Protein AF-A0A3B1DQ60-F1 (afdb_monomer_lite)

Sequence (118 aa):
DHGASLARNEGDQKRKERLSTNDKNRQIPYFASKASSAIYGDIHDSKPLGTHDVFWQFAAFVPDAAETWLAQLKQVERSTIQAILDEVPNKRMSKIAKEFTLQLLLENQQRLLHKEQE

Structure (mmCIF, N/CA/C/O backbone):
data_AF-A0A3B1DQ60-F1
#
_entry.id   AF-A0A3B1DQ60-F1
#
loop_
_atom_site.group_PDB
_atom_site.id
_atom_site.type_symbol
_atom_site.label_atom_id
_atom_site.label_alt_id
_atom_site.label_comp_id
_atom_site.label_asym_id
_atom_site.label_entity_id
_atom_site.label_seq_id
_atom_site.pdbx_PDB_ins_code
_atom_site.Cartn_x
_atom_site.Cartn_y
_atom_site.Cartn_z
_atom_site.occupancy
_atom_site.B_iso_or_equiv
_atom_site.auth_seq_id
_atom_site.auth_comp_id
_atom_site.auth_asym_id
_atom_site.auth_atom_id
_atom_site.pdbx_PDB_model_num
ATOM 1 N N . ASP A 1 1 ? 7.308 -13.015 5.637 1.00 58.72 1 ASP A N 1
ATOM 2 C CA . ASP A 1 1 ? 7.867 -11.984 6.528 1.00 58.72 1 ASP A CA 1
ATOM 3 C C . ASP A 1 1 ? 7.319 -10.615 6.111 1.00 58.72 1 ASP A C 1
ATOM 5 O O . ASP A 1 1 ? 7.891 -9.959 5.255 1.00 58.72 1 ASP A O 1
ATOM 9 N N . HIS A 1 2 ? 6.133 -10.242 6.614 1.00 79.44 2 HIS A N 1
ATOM 10 C CA . HIS A 1 2 ? 5.409 -9.017 6.206 1.00 79.44 2 HIS A CA 1
ATOM 11 C C . HIS A 1 2 ? 4.805 -8.264 7.404 1.00 79.44 2 HIS A C 1
ATOM 13 O O . HIS A 1 2 ? 3.915 -7.429 7.259 1.00 79.44 2 HIS A O 1
ATOM 19 N N . GLY A 1 3 ? 5.285 -8.548 8.621 1.00 79.25 3 GLY A N 1
ATOM 20 C CA . GLY A 1 3 ? 4.733 -7.987 9.861 1.00 79.25 3 GLY A CA 1
ATOM 21 C C . GLY A 1 3 ? 4.948 -6.477 10.024 1.00 79.25 3 GLY A C 1
ATOM 22 O O . GLY A 1 3 ? 4.446 -5.892 10.979 1.00 79.25 3 GLY A O 1
ATOM 23 N N . ALA A 1 4 ? 5.711 -5.840 9.131 1.00 84.38 4 ALA A N 1
A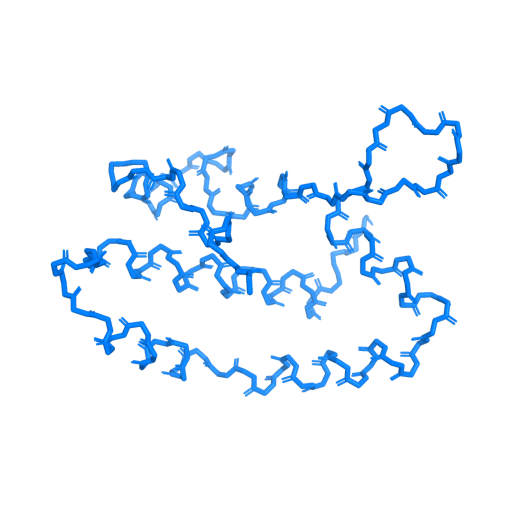TOM 24 C CA . ALA A 1 4 ? 5.899 -4.390 9.073 1.00 84.38 4 ALA A CA 1
ATOM 25 C C . ALA A 1 4 ? 5.010 -3.688 8.025 1.00 84.38 4 ALA A C 1
ATOM 27 O O . ALA A 1 4 ? 5.010 -2.460 7.959 1.00 84.38 4 ALA A O 1
ATOM 28 N N . SER A 1 5 ? 4.241 -4.439 7.232 1.00 88.88 5 SER A N 1
ATOM 29 C CA . SER A 1 5 ? 3.365 -3.912 6.181 1.00 88.88 5 SER A CA 1
ATOM 30 C C . SER A 1 5 ? 2.022 -3.401 6.733 1.00 88.88 5 SER A C 1
ATOM 32 O O . SER A 1 5 ? 1.772 -3.415 7.941 1.00 88.88 5 SER A O 1
ATOM 34 N N . LEU A 1 6 ? 1.146 -2.929 5.834 1.00 92.62 6 LEU A N 1
ATOM 35 C CA . LEU A 1 6 ? -0.259 -2.581 6.117 1.00 92.62 6 LEU A CA 1
ATOM 36 C C . LEU A 1 6 ? -0.451 -1.531 7.226 1.00 92.62 6 LEU A C 1
ATOM 38 O O . LEU A 1 6 ? -1.438 -1.561 7.960 1.00 92.62 6 LEU A O 1
ATOM 42 N N . ALA A 1 7 ? 0.496 -0.595 7.346 1.00 92.44 7 ALA A N 1
ATOM 43 C CA . ALA A 1 7 ? 0.471 0.474 8.343 1.00 92.44 7 ALA A CA 1
ATOM 44 C C . ALA A 1 7 ? 0.295 -0.045 9.786 1.00 92.44 7 ALA A C 1
ATOM 46 O O . ALA A 1 7 ? -0.520 0.477 10.551 1.00 92.44 7 ALA A O 1
ATOM 47 N N . ARG A 1 8 ? 1.072 -1.069 10.175 1.00 90.81 8 ARG A N 1
ATOM 48 C CA . ARG A 1 8 ? 0.988 -1.706 11.506 1.00 90.81 8 ARG A CA 1
ATOM 49 C C . ARG A 1 8 ? 1.024 -0.741 12.700 1.00 90.81 8 ARG A C 1
ATOM 51 O O . ARG A 1 8 ? 0.436 -1.036 13.733 1.00 90.81 8 ARG A O 1
ATOM 58 N N . ASN A 1 9 ? 1.693 0.403 12.550 1.00 92.69 9 ASN A N 1
ATOM 59 C CA . ASN A 1 9 ? 1.874 1.399 13.607 1.00 92.69 9 ASN A CA 1
ATOM 60 C C . ASN A 1 9 ? 0.750 2.452 13.649 1.00 92.69 9 ASN A C 1
ATOM 62 O O . ASN A 1 9 ? 0.744 3.294 14.547 1.00 92.69 9 ASN A O 1
ATOM 66 N N . GLU A 1 10 ? -0.174 2.455 12.683 1.00 95.44 10 GLU A N 1
ATOM 67 C CA . GLU A 1 10 ? -1.287 3.404 12.684 1.00 95.44 10 GLU A CA 1
ATOM 68 C C . GLU A 1 10 ? -2.394 2.932 13.627 1.00 95.44 10 GLU A C 1
ATOM 70 O O . GLU A 1 10 ? -2.922 1.833 13.492 1.00 95.44 10 GLU A O 1
ATOM 75 N N . GLY A 1 11 ? -2.749 3.765 14.606 1.00 96.50 11 GLY A N 1
ATOM 76 C CA . GLY A 1 11 ? -3.842 3.481 15.536 1.00 96.50 11 GLY A CA 1
ATOM 77 C C . GLY A 1 11 ? -5.211 3.799 14.934 1.00 96.50 11 GLY A C 1
ATOM 78 O O . GLY A 1 11 ? -5.328 4.636 14.040 1.00 96.50 11 GLY A O 1
ATOM 79 N N . ASP A 1 12 ? -6.269 3.195 15.474 1.00 97.62 12 ASP A N 1
ATOM 80 C CA . ASP A 1 12 ? -7.641 3.333 14.960 1.00 97.62 12 ASP A CA 1
ATOM 81 C C . ASP A 1 12 ? -8.138 4.779 14.881 1.00 97.62 12 ASP A C 1
ATOM 83 O O . ASP A 1 12 ? -8.812 5.143 13.919 1.00 97.62 12 ASP A O 1
ATOM 87 N N . GLN A 1 13 ? -7.749 5.631 15.833 1.00 97.75 13 GLN A N 1
ATOM 88 C CA . GLN A 1 13 ? -8.090 7.054 15.793 1.00 97.75 13 GLN A CA 1
ATOM 89 C C . GLN A 1 13 ? -7.488 7.750 14.565 1.00 97.75 13 GLN A C 1
ATOM 91 O O . GLN A 1 13 ? -8.180 8.502 13.882 1.00 97.75 13 GLN A O 1
ATOM 96 N N . LYS A 1 14 ? -6.215 7.470 14.257 1.00 97.69 14 LYS A N 1
ATOM 97 C CA . LYS A 1 14 ? -5.550 8.015 13.068 1.00 97.69 14 LYS A CA 1
ATOM 98 C C . LYS A 1 14 ? -6.156 7.423 11.804 1.00 97.69 14 LYS A C 1
ATOM 100 O O . LYS A 1 14 ? -6.481 8.175 10.900 1.00 97.69 14 LYS A O 1
ATOM 105 N N . ARG A 1 15 ? -6.391 6.108 11.754 1.00 98.12 15 ARG A N 1
ATOM 106 C CA . ARG A 1 15 ? -7.062 5.455 10.616 1.00 98.12 15 ARG A CA 1
ATOM 107 C C . ARG A 1 15 ? -8.408 6.105 10.295 1.00 98.12 15 ARG A C 1
ATOM 109 O O . ARG A 1 15 ? -8.642 6.464 9.146 1.00 98.12 15 ARG A O 1
ATOM 116 N N . LYS A 1 16 ? -9.250 6.313 11.314 1.00 98.12 16 LYS A N 1
ATOM 117 C CA . LYS A 1 16 ? -10.545 6.994 11.179 1.00 98.12 16 LYS A CA 1
ATOM 118 C C . LYS A 1 16 ? -10.384 8.399 10.616 1.00 98.12 16 LYS A C 1
ATOM 120 O O . LYS A 1 16 ? -11.074 8.766 9.676 1.00 98.12 16 LYS A O 1
ATOM 125 N N . GLU A 1 17 ? -9.453 9.163 11.171 1.00 97.81 17 GLU A N 1
ATOM 126 C CA . GLU A 1 17 ? -9.168 10.516 10.711 1.00 97.81 17 GLU A CA 1
ATOM 127 C C . GLU A 1 17 ? -8.714 10.539 9.243 1.00 97.81 17 GLU A C 1
ATOM 129 O O . GLU A 1 17 ? -9.250 11.318 8.463 1.00 97.81 17 GLU A O 1
ATOM 134 N N . ARG A 1 18 ? -7.800 9.649 8.832 1.00 97.50 18 ARG A N 1
ATOM 135 C CA . ARG A 1 18 ? -7.340 9.555 7.435 1.00 97.50 18 ARG A CA 1
ATOM 136 C C . ARG A 1 18 ? -8.463 9.202 6.458 1.00 97.50 18 ARG A C 1
ATOM 138 O O . ARG A 1 18 ? -8.418 9.650 5.317 1.00 97.50 18 ARG A O 1
ATOM 145 N N . LEU A 1 19 ? -9.436 8.403 6.900 1.00 97.44 19 LEU A N 1
ATOM 146 C CA . LEU A 1 19 ? -10.607 8.012 6.109 1.00 97.44 19 LEU A CA 1
ATOM 147 C C . LEU A 1 19 ? -11.626 9.147 5.950 1.00 97.44 19 LEU A C 1
ATOM 149 O O . LEU A 1 19 ? -12.313 9.194 4.936 1.00 97.44 19 LEU A O 1
ATOM 153 N N . SER A 1 20 ? -11.745 10.044 6.934 1.00 96.94 20 SER A N 1
ATOM 154 C CA . SER A 1 20 ? -12.812 11.057 6.966 1.00 96.94 20 SER A CA 1
ATOM 155 C C . SER A 1 20 ? -12.342 12.503 6.788 1.00 96.94 20 SER A C 1
ATOM 157 O O . SER A 1 20 ? -13.170 13.408 6.744 1.00 96.94 20 SER A O 1
ATOM 159 N N . THR A 1 21 ? -11.035 12.760 6.786 1.00 96.56 21 THR A N 1
ATOM 160 C CA . THR A 1 21 ? -10.485 14.119 6.710 1.00 96.56 21 THR A CA 1
ATOM 161 C C . THR A 1 21 ? -10.608 14.721 5.309 1.00 96.56 21 THR A C 1
ATOM 163 O O . THR A 1 21 ? -10.443 14.033 4.303 1.00 96.56 21 THR A O 1
ATOM 166 N N . ASN A 1 22 ? -10.819 16.038 5.250 1.00 96.00 22 ASN A N 1
ATOM 167 C CA . ASN A 1 22 ? -10.741 16.829 4.017 1.00 96.00 22 ASN A CA 1
ATOM 168 C C . ASN A 1 22 ? -9.322 17.366 3.747 1.00 96.00 22 ASN A C 1
ATOM 170 O O . ASN A 1 22 ? -9.060 17.913 2.678 1.00 96.00 22 ASN A O 1
ATOM 174 N N . ASP A 1 23 ? -8.401 17.231 4.708 1.00 96.62 23 ASP A N 1
ATOM 175 C CA . ASP A 1 23 ? -7.002 17.620 4.531 1.00 96.62 23 ASP A CA 1
ATOM 176 C C . ASP A 1 23 ? -6.263 16.574 3.688 1.00 96.62 23 ASP A C 1
ATOM 178 O O . ASP A 1 23 ? -5.939 15.482 4.168 1.00 96.62 23 ASP A O 1
ATOM 182 N N . LYS A 1 24 ? -5.956 16.934 2.438 1.00 95.00 24 LYS A N 1
ATOM 183 C CA . LYS A 1 24 ? -5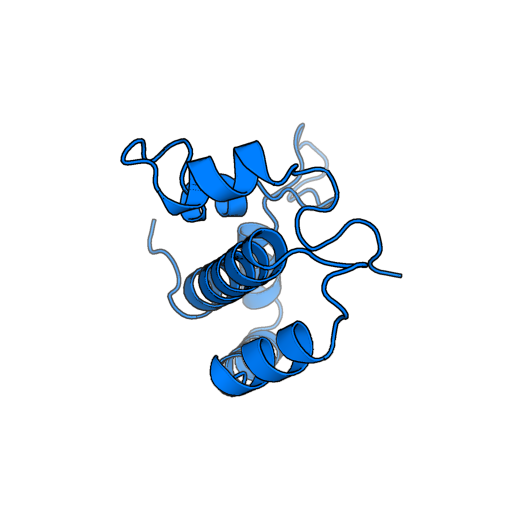.251 16.082 1.468 1.00 95.00 24 LYS A CA 1
ATOM 184 C C . LYS A 1 24 ? -3.933 15.521 2.010 1.00 95.00 24 LYS A C 1
ATOM 186 O O . LYS A 1 24 ? -3.625 14.361 1.757 1.00 95.00 24 LYS A O 1
ATOM 191 N N . ASN A 1 25 ? -3.205 16.277 2.837 1.00 96.12 25 ASN A N 1
ATOM 192 C CA . ASN A 1 25 ? -1.928 15.850 3.429 1.00 96.12 25 ASN A CA 1
ATOM 193 C C . ASN A 1 25 ? -2.100 14.862 4.596 1.00 96.12 25 ASN A C 1
ATOM 195 O O . ASN A 1 25 ? -1.134 14.430 5.237 1.00 96.12 25 ASN A O 1
ATOM 199 N N . ARG A 1 26 ? -3.340 14.503 4.921 1.00 95.19 26 ARG A N 1
ATOM 200 C CA . ARG A 1 26 ? -3.664 13.520 5.957 1.00 95.19 26 ARG A CA 1
ATOM 201 C C . ARG A 1 26 ? -4.460 12.342 5.406 1.00 95.19 26 ARG A C 1
ATOM 203 O O . ARG A 1 26 ? -4.522 11.319 6.084 1.00 95.19 26 ARG A O 1
ATOM 210 N N . GLN A 1 27 ? -4.970 12.436 4.181 1.00 97.31 27 GLN A N 1
ATOM 211 C CA . GLN A 1 27 ? -5.678 11.354 3.502 1.00 97.31 27 GLN A CA 1
ATOM 212 C C . GLN A 1 27 ? -4.757 10.180 3.132 1.00 97.31 27 GLN A C 1
ATOM 214 O O . GLN A 1 27 ? -3.525 10.266 3.170 1.00 97.31 27 GLN A O 1
ATOM 219 N N . ILE A 1 28 ? -5.384 9.057 2.781 1.00 97.38 28 ILE A N 1
ATOM 220 C CA . ILE A 1 28 ? -4.711 7.806 2.414 1.00 97.38 28 ILE A CA 1
ATOM 221 C C . ILE A 1 28 ? -3.756 7.958 1.214 1.00 97.38 28 ILE A C 1
ATOM 223 O O . ILE A 1 28 ? -2.637 7.465 1.353 1.00 97.38 28 ILE A O 1
ATOM 227 N N . PRO A 1 29 ? -4.088 8.672 0.115 1.00 96.38 29 PRO A N 1
ATOM 228 C CA . PRO A 1 29 ? -3.167 8.852 -1.014 1.00 96.38 29 PRO A CA 1
ATOM 229 C C . PRO A 1 29 ? -1.827 9.461 -0.595 1.00 96.38 29 PRO A C 1
ATOM 231 O O . PRO A 1 29 ? -0.763 8.900 -0.851 1.00 96.38 29 PRO A O 1
ATOM 234 N N . TYR A 1 30 ? -1.867 10.553 0.176 1.00 96.69 30 TYR A N 1
ATOM 235 C CA . TYR A 1 30 ? -0.656 11.192 0.693 1.00 96.69 30 TYR A CA 1
ATOM 236 C C . TYR A 1 30 ? 0.085 10.326 1.721 1.00 96.69 30 TYR A C 1
ATOM 238 O O . TYR A 1 30 ? 1.307 10.379 1.849 1.00 96.69 30 TYR A O 1
ATOM 246 N N . PHE A 1 31 ? -0.634 9.524 2.506 1.00 96.50 31 PHE A N 1
ATOM 247 C CA . PHE A 1 31 ? 0.012 8.560 3.392 1.00 96.50 31 PHE A CA 1
ATOM 248 C C . PHE A 1 31 ? 0.754 7.473 2.597 1.00 96.50 31 PHE A C 1
ATOM 250 O O . PHE A 1 31 ? 1.899 7.166 2.927 1.00 96.50 31 PHE A O 1
ATOM 257 N N . ALA A 1 32 ? 0.128 6.930 1.551 1.00 95.88 32 ALA A N 1
ATOM 258 C CA . ALA A 1 32 ? 0.690 5.896 0.690 1.00 95.88 32 ALA A CA 1
ATOM 259 C C . ALA A 1 32 ? 1.886 6.403 -0.133 1.00 95.88 32 ALA A C 1
ATOM 261 O O . ALA A 1 32 ? 2.859 5.668 -0.312 1.00 95.88 32 ALA A O 1
ATOM 262 N N . SER A 1 33 ? 1.860 7.659 -0.591 1.00 94.38 33 SER A N 1
ATOM 263 C CA . SER A 1 33 ? 2.951 8.244 -1.383 1.00 94.38 33 SER A CA 1
ATOM 264 C C . SER A 1 33 ? 4.265 8.385 -0.616 1.00 94.38 33 SER A C 1
ATOM 266 O O . SER A 1 33 ? 5.335 8.339 -1.211 1.00 94.38 33 SER A O 1
ATOM 268 N N . LYS A 1 34 ? 4.210 8.454 0.717 1.00 94.50 34 LYS A N 1
ATOM 269 C CA . LYS A 1 34 ? 5.397 8.534 1.583 1.00 94.50 34 LYS A CA 1
ATOM 270 C C . LYS A 1 34 ? 6.116 7.200 1.801 1.00 94.50 34 LYS A C 1
ATOM 272 O O . LYS A 1 34 ? 7.097 7.158 2.545 1.00 94.50 34 LYS A O 1
ATOM 277 N N . ALA A 1 35 ? 5.631 6.104 1.220 1.00 93.38 35 ALA A N 1
ATOM 278 C CA . ALA A 1 35 ? 6.257 4.796 1.357 1.00 93.38 35 ALA A CA 1
ATOM 279 C C . ALA A 1 35 ? 7.635 4.761 0.668 1.00 93.38 35 ALA A C 1
ATOM 281 O O . ALA A 1 35 ? 7.733 4.686 -0.558 1.00 93.38 35 ALA A O 1
ATOM 282 N N . SER A 1 36 ? 8.692 4.773 1.480 1.00 93.06 36 SER A N 1
ATOM 283 C CA . SER A 1 36 ? 10.084 4.644 1.045 1.00 93.06 36 SER A CA 1
ATOM 284 C C . SER A 1 36 ? 10.470 3.187 0.827 1.00 93.06 36 SER A C 1
ATOM 286 O O . SER A 1 36 ? 10.078 2.309 1.599 1.00 93.06 36 SER A O 1
ATOM 288 N N . SER A 1 37 ? 11.283 2.940 -0.195 1.00 93.00 37 SER A N 1
ATOM 289 C CA . SER A 1 37 ? 12.005 1.681 -0.348 1.00 93.00 37 SER A CA 1
ATOM 290 C C . SER A 1 37 ? 13.306 1.701 0.474 1.00 93.00 37 SER A C 1
ATOM 292 O O . SER A 1 37 ? 13.585 2.664 1.195 1.00 93.00 37 SER A O 1
ATOM 294 N N . ALA A 1 38 ? 14.102 0.637 0.353 1.00 92.75 38 ALA A N 1
ATOM 295 C CA . ALA A 1 38 ? 15.494 0.586 0.805 1.00 92.75 38 ALA A CA 1
ATOM 296 C C . ALA A 1 38 ? 16.499 0.677 -0.366 1.00 92.75 38 ALA A C 1
ATOM 298 O O . ALA A 1 38 ? 17.675 0.373 -0.192 1.00 92.75 38 ALA A O 1
ATOM 299 N N . ILE A 1 39 ? 16.028 1.033 -1.565 1.00 95.25 39 ILE A N 1
ATOM 300 C CA . ILE A 1 39 ? 16.814 1.062 -2.801 1.00 95.25 39 ILE A CA 1
ATOM 301 C C . ILE A 1 39 ? 17.181 2.510 -3.116 1.00 95.25 39 ILE A C 1
ATOM 303 O O . ILE A 1 39 ? 16.338 3.401 -3.033 1.00 95.25 39 ILE A O 1
ATOM 307 N N . TYR A 1 40 ? 18.440 2.728 -3.477 1.00 95.94 40 TYR A N 1
ATOM 308 C CA . TYR A 1 40 ? 18.984 4.014 -3.906 1.00 95.94 40 TYR A CA 1
ATOM 309 C C . TYR A 1 40 ? 19.150 3.978 -5.426 1.00 95.94 40 TYR A C 1
ATOM 311 O O . TYR A 1 40 ? 19.509 2.929 -5.963 1.00 95.94 40 TYR A O 1
ATOM 319 N N . GLY A 1 41 ? 18.835 5.081 -6.110 1.00 91.62 41 GLY A N 1
ATOM 320 C CA . GLY A 1 41 ? 18.941 5.150 -7.571 1.00 91.62 41 GLY A CA 1
ATOM 321 C C . GLY A 1 41 ? 20.395 5.204 -8.025 1.00 91.62 41 GLY A C 1
ATOM 322 O O . GLY A 1 41 ? 20.769 4.552 -8.996 1.00 91.62 41 GLY A O 1
ATOM 323 N N . ASP A 1 42 ? 21.215 5.923 -7.264 1.00 92.06 42 ASP A N 1
ATOM 324 C CA . ASP A 1 42 ? 22.650 6.056 -7.467 1.00 92.06 42 ASP A CA 1
ATOM 325 C C . ASP A 1 42 ? 23.430 5.873 -6.153 1.00 92.06 42 ASP A C 1
ATOM 327 O O . ASP A 1 42 ? 22.911 6.068 -5.051 1.00 92.06 42 ASP A O 1
ATOM 331 N N . ILE A 1 43 ? 24.714 5.520 -6.258 1.00 92.75 43 ILE A N 1
ATOM 332 C CA . ILE A 1 43 ? 25.619 5.379 -5.108 1.00 92.75 43 ILE A CA 1
ATOM 333 C C . ILE A 1 43 ? 25.822 6.695 -4.338 1.00 92.75 43 ILE A C 1
ATOM 335 O O . ILE A 1 43 ? 26.165 6.674 -3.155 1.00 92.75 43 ILE A O 1
ATOM 339 N N . HIS A 1 44 ? 25.619 7.838 -4.991 1.00 95.31 44 HIS A N 1
ATOM 340 C CA . HIS A 1 44 ? 25.741 9.166 -4.401 1.00 95.31 44 HIS A CA 1
ATOM 341 C C . HIS A 1 44 ? 24.425 9.707 -3.828 1.00 95.31 44 HIS A C 1
ATOM 343 O O . HIS A 1 44 ? 24.429 10.776 -3.207 1.00 95.31 44 HIS A O 1
ATOM 349 N N . ASP A 1 45 ? 23.311 8.987 -3.984 1.00 94.31 45 ASP A N 1
ATOM 350 C CA . ASP A 1 45 ? 22.029 9.428 -3.451 1.00 94.31 45 ASP A CA 1
ATOM 351 C C . ASP A 1 45 ? 22.031 9.417 -1.920 1.00 94.31 45 ASP A C 1
ATOM 353 O O . ASP A 1 45 ? 22.295 8.417 -1.253 1.00 94.31 45 ASP A O 1
ATOM 357 N N . SER A 1 46 ? 21.658 10.553 -1.334 1.00 94.56 46 SER A N 1
ATOM 358 C CA . SER A 1 46 ? 21.539 10.695 0.124 1.00 94.56 46 SER A CA 1
ATOM 359 C C . SER A 1 46 ? 20.235 10.123 0.691 1.00 94.56 46 SER A C 1
ATOM 361 O O . SER A 1 46 ? 20.073 10.038 1.912 1.00 94.56 46 SER A O 1
ATOM 363 N N . LYS A 1 47 ? 19.283 9.748 -0.173 1.00 94.88 47 LYS A N 1
ATOM 364 C CA . LYS A 1 47 ? 17.964 9.231 0.204 1.00 94.88 47 LYS A CA 1
ATOM 365 C C . LYS A 1 47 ? 17.561 8.071 -0.706 1.00 94.88 47 LYS A C 1
ATOM 367 O O . LYS A 1 47 ? 17.826 8.141 -1.902 1.00 94.88 47 LYS A O 1
ATOM 372 N N . PRO A 1 48 ? 16.891 7.044 -0.162 1.00 96.38 48 PRO A N 1
ATOM 373 C CA . PRO A 1 48 ? 16.327 5.983 -0.977 1.00 96.38 48 PRO A CA 1
ATOM 374 C C . PRO A 1 48 ? 15.136 6.495 -1.796 1.00 96.38 48 PRO A C 1
ATOM 376 O O . PRO A 1 48 ? 14.466 7.466 -1.431 1.00 96.38 48 PRO A O 1
ATOM 379 N N . LEU A 1 49 ? 14.852 5.784 -2.877 1.00 95.94 49 LEU A N 1
ATOM 380 C CA . LEU A 1 49 ? 13.717 6.013 -3.758 1.00 95.94 49 LEU A CA 1
ATOM 381 C C . LEU A 1 49 ? 12.395 5.613 -3.093 1.00 95.94 49 LEU A C 1
ATOM 383 O O . LEU A 1 49 ? 12.342 4.707 -2.246 1.00 95.94 49 LEU A O 1
ATOM 387 N N . GLY A 1 50 ? 11.300 6.236 -3.532 1.00 95.75 50 GLY A N 1
ATOM 388 C CA . GLY A 1 50 ? 9.954 5.794 -3.195 1.00 95.75 50 GLY A CA 1
ATOM 389 C C . GLY A 1 50 ? 9.672 4.394 -3.743 1.00 95.75 50 GLY A C 1
ATOM 390 O O . GLY A 1 50 ? 10.204 3.983 -4.769 1.00 95.75 50 GLY A O 1
ATOM 391 N N . THR A 1 51 ? 8.812 3.634 -3.066 1.00 95.06 51 THR A N 1
ATOM 392 C CA . THR A 1 51 ? 8.418 2.285 -3.529 1.00 95.06 51 THR A CA 1
ATOM 393 C C . THR A 1 51 ? 7.790 2.284 -4.927 1.00 95.06 51 THR A C 1
ATOM 395 O O . THR A 1 51 ? 7.982 1.332 -5.680 1.00 95.06 51 THR A O 1
ATOM 398 N N . HIS A 1 52 ? 7.068 3.351 -5.276 1.00 95.06 52 HIS A N 1
ATOM 399 C CA . HIS A 1 52 ? 6.483 3.544 -6.604 1.00 95.06 52 HIS A CA 1
ATOM 400 C C . HIS A 1 52 ? 7.558 3.851 -7.655 1.00 95.06 52 HIS A C 1
ATOM 402 O O . HIS A 1 52 ? 7.619 3.155 -8.666 1.00 95.06 52 HIS A O 1
ATOM 408 N N . ASP A 1 53 ? 8.470 4.783 -7.365 1.00 94.12 53 ASP A N 1
ATOM 409 C CA . ASP A 1 53 ? 9.585 5.134 -8.257 1.00 94.12 53 ASP A CA 1
ATOM 410 C C . ASP A 1 53 ? 10.470 3.922 -8.556 1.00 94.12 53 ASP A C 1
ATOM 412 O O . ASP A 1 53 ? 10.820 3.668 -9.707 1.00 94.12 53 ASP A O 1
ATOM 416 N N . VAL A 1 54 ? 10.783 3.127 -7.527 1.00 95.69 54 VAL A N 1
ATOM 417 C CA . VAL A 1 54 ? 11.545 1.881 -7.678 1.00 95.69 54 VAL A CA 1
ATOM 418 C C . VAL A 1 54 ? 10.874 0.953 -8.678 1.00 95.69 54 VAL A C 1
ATOM 420 O O . VAL A 1 54 ? 11.547 0.441 -9.570 1.00 95.69 54 VAL A O 1
ATOM 423 N N . PHE A 1 55 ? 9.561 0.732 -8.555 1.00 96.19 55 PHE A N 1
ATOM 424 C CA . PHE A 1 55 ? 8.847 -0.143 -9.481 1.00 96.19 55 PHE A CA 1
ATOM 425 C C . PHE A 1 55 ? 9.031 0.325 -10.929 1.00 96.19 55 PHE A C 1
ATOM 427 O O . PHE A 1 55 ? 9.373 -0.484 -11.788 1.00 96.19 55 PHE A O 1
ATOM 434 N N . TRP A 1 56 ? 8.874 1.625 -11.194 1.00 95.25 56 TRP A N 1
ATOM 435 C CA . TRP A 1 56 ? 9.000 2.165 -12.548 1.00 95.25 56 TRP A CA 1
ATOM 436 C C . TRP A 1 56 ? 10.435 2.197 -13.072 1.00 95.25 56 TRP A C 1
ATOM 438 O O . TRP A 1 56 ? 10.635 1.973 -14.266 1.00 95.25 56 TRP A O 1
ATOM 448 N N . GLN A 1 57 ? 11.434 2.386 -12.207 1.00 94.69 57 GLN A N 1
ATOM 449 C CA . GLN A 1 57 ? 12.831 2.222 -12.605 1.00 94.69 57 GLN A CA 1
ATOM 450 C C . GLN A 1 57 ? 13.109 0.779 -13.036 1.00 94.69 57 GLN A C 1
ATOM 452 O O . GLN A 1 57 ? 13.618 0.562 -14.132 1.00 94.69 57 GLN A O 1
ATOM 457 N N . PHE A 1 58 ? 12.695 -0.223 -12.251 1.00 95.00 58 PHE A N 1
ATOM 458 C CA . PHE A 1 58 ? 12.833 -1.631 -12.648 1.00 95.00 58 PHE A CA 1
ATOM 459 C C . PHE A 1 58 ? 12.011 -1.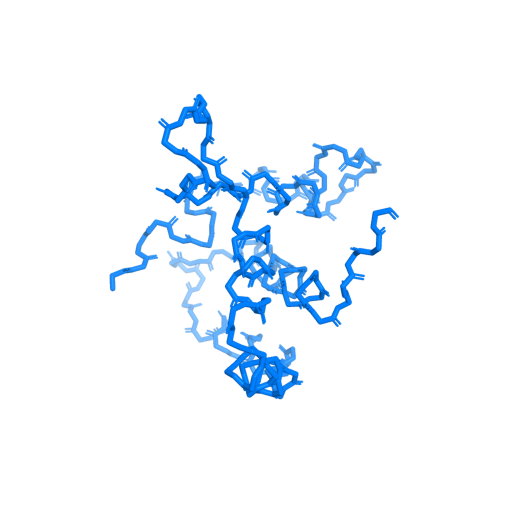985 -13.891 1.00 95.00 58 PHE A C 1
ATOM 461 O O . PHE A 1 58 ? 12.484 -2.746 -14.735 1.00 95.00 58 PHE A O 1
ATOM 468 N N . ALA A 1 59 ? 10.824 -1.399 -14.046 1.00 96.00 59 ALA A N 1
ATOM 469 C CA . ALA A 1 59 ? 10.000 -1.580 -15.235 1.00 96.00 59 ALA A CA 1
ATOM 470 C C . ALA A 1 59 ? 10.688 -1.070 -16.509 1.00 96.00 59 ALA A C 1
ATOM 472 O O . ALA A 1 59 ? 10.507 -1.663 -17.567 1.00 96.00 59 ALA A O 1
ATOM 473 N N . ALA A 1 60 ? 11.506 -0.016 -16.418 1.00 95.19 60 ALA A N 1
ATOM 474 C CA . ALA A 1 60 ? 12.298 0.460 -17.548 1.00 95.19 60 ALA A CA 1
ATOM 475 C C . ALA A 1 60 ? 13.413 -0.526 -17.948 1.00 95.19 60 ALA A C 1
ATOM 477 O O . ALA A 1 60 ? 13.744 -0.620 -19.128 1.00 95.19 60 ALA A O 1
ATOM 478 N N . PHE A 1 61 ? 13.966 -1.284 -16.992 1.00 95.88 61 PHE A N 1
ATOM 479 C CA . PHE A 1 61 ? 14.982 -2.309 -17.264 1.00 95.88 61 PHE A CA 1
ATOM 480 C C . PHE A 1 61 ? 14.389 -3.617 -17.800 1.00 95.88 61 PHE A C 1
ATOM 482 O O . PHE A 1 61 ? 15.006 -4.258 -18.649 1.00 95.88 61 PHE A O 1
ATOM 489 N N . VAL A 1 62 ? 13.217 -4.030 -17.302 1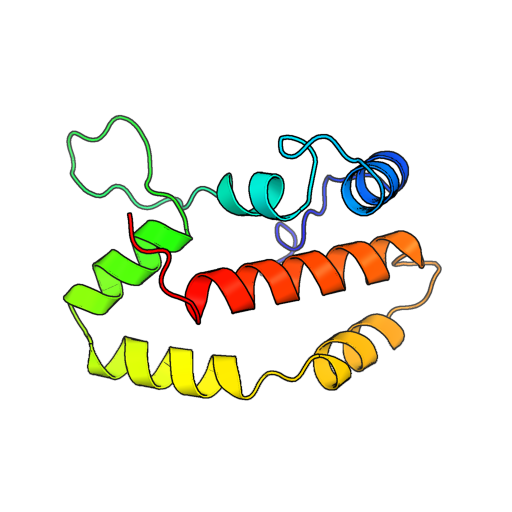.00 97.06 62 VAL A N 1
ATOM 490 C CA . VAL A 1 62 ? 12.564 -5.293 -17.691 1.00 97.06 62 VAL A CA 1
ATOM 491 C C . VAL A 1 62 ? 11.061 -5.076 -17.950 1.00 97.06 62 VAL A C 1
ATOM 493 O O . VAL A 1 62 ? 10.228 -5.447 -17.114 1.00 97.06 62 VAL A O 1
ATOM 496 N N . PRO A 1 63 ? 10.690 -4.491 -19.106 1.00 96.56 63 PRO A N 1
ATOM 497 C CA . PRO A 1 63 ? 9.306 -4.112 -19.406 1.00 96.56 63 PRO A CA 1
ATOM 498 C C . PRO A 1 63 ? 8.322 -5.287 -19.376 1.00 96.56 63 PRO A C 1
ATOM 500 O O . PRO A 1 63 ? 7.264 -5.177 -18.761 1.00 96.56 63 PRO A O 1
ATOM 503 N N . ASP A 1 64 ? 8.700 -6.434 -19.946 1.00 97.75 64 ASP A N 1
ATOM 504 C CA . ASP A 1 64 ? 7.840 -7.626 -20.023 1.00 97.75 64 ASP A CA 1
ATOM 505 C C . ASP A 1 64 ? 7.449 -8.151 -18.632 1.00 97.75 64 ASP A C 1
ATOM 507 O O . ASP A 1 64 ? 6.320 -8.596 -18.396 1.00 97.75 64 ASP A O 1
ATOM 511 N N . ALA A 1 65 ? 8.379 -8.073 -17.672 1.00 97.12 65 ALA A N 1
ATOM 512 C CA . ALA A 1 65 ? 8.109 -8.461 -16.293 1.00 97.12 65 ALA A CA 1
ATOM 513 C C . ALA A 1 65 ? 7.132 -7.481 -15.636 1.00 97.12 65 ALA A C 1
ATOM 515 O O . ALA A 1 65 ? 6.189 -7.910 -14.970 1.00 97.12 65 ALA A O 1
ATOM 516 N N . ALA A 1 66 ? 7.324 -6.175 -15.838 1.00 97.06 66 ALA A N 1
ATOM 517 C CA . ALA A 1 66 ? 6.418 -5.164 -15.306 1.00 97.06 66 ALA A CA 1
ATOM 518 C C . ALA A 1 66 ? 5.004 -5.303 -15.884 1.00 97.06 66 ALA A C 1
ATOM 520 O O . ALA A 1 66 ? 4.042 -5.286 -15.119 1.00 97.06 66 ALA A O 1
ATOM 521 N N . GLU A 1 67 ? 4.868 -5.514 -17.196 1.00 97.00 67 GLU A N 1
ATOM 522 C CA . GLU A 1 67 ? 3.573 -5.763 -17.836 1.00 97.00 67 GLU A CA 1
ATOM 523 C C . GLU A 1 67 ? 2.891 -7.003 -17.248 1.00 97.00 67 GLU A C 1
ATOM 525 O O . GLU A 1 67 ? 1.723 -6.940 -16.859 1.00 97.00 67 GLU A O 1
ATOM 530 N N . THR A 1 68 ? 3.638 -8.100 -17.089 1.00 98.19 68 THR A N 1
ATOM 531 C CA . THR A 1 68 ? 3.126 -9.331 -16.472 1.00 98.19 68 THR A CA 1
ATOM 532 C C . THR A 1 68 ? 2.590 -9.065 -15.064 1.00 98.19 68 THR A C 1
ATOM 534 O O . THR A 1 68 ? 1.467 -9.457 -14.742 1.00 98.19 68 THR A O 1
ATOM 537 N N . TRP A 1 69 ? 3.349 -8.362 -14.218 1.00 97.75 69 TRP A N 1
ATOM 538 C CA . TRP A 1 69 ? 2.927 -8.068 -12.846 1.00 97.75 69 TRP A CA 1
ATOM 539 C C . TRP A 1 69 ? 1.759 -7.082 -12.772 1.00 97.75 69 TRP A C 1
ATOM 541 O O . TRP A 1 69 ? 0.864 -7.274 -11.950 1.00 97.75 69 TRP A O 1
ATOM 551 N N . LEU A 1 70 ? 1.712 -6.069 -13.640 1.00 97.69 70 LEU A N 1
ATOM 552 C CA . LEU A 1 70 ? 0.577 -5.144 -13.721 1.00 97.69 70 LEU A CA 1
ATOM 553 C C . LEU A 1 70 ? -0.692 -5.856 -14.209 1.00 97.69 70 LEU A C 1
ATOM 555 O O . LEU A 1 70 ? -1.776 -5.603 -13.681 1.00 97.69 70 LEU A O 1
ATOM 559 N N . ALA A 1 71 ? -0.573 -6.790 -15.156 1.00 97.50 71 ALA A N 1
ATOM 560 C CA . ALA A 1 71 ? -1.692 -7.605 -15.620 1.00 97.50 71 ALA A CA 1
ATOM 561 C C . ALA A 1 71 ? -2.256 -8.498 -14.502 1.00 97.50 71 ALA A C 1
ATOM 563 O O . ALA A 1 71 ? -3.475 -8.606 -14.370 1.00 97.50 71 ALA A O 1
ATOM 564 N N . GLN A 1 72 ? -1.392 -9.085 -13.667 1.00 98.12 72 GLN A N 1
ATOM 565 C CA . GLN A 1 72 ? -1.811 -9.827 -12.470 1.00 98.12 72 GLN A CA 1
ATOM 566 C C . GLN A 1 72 ? -2.463 -8.900 -11.438 1.00 98.12 72 GLN A C 1
ATOM 568 O O . GLN A 1 72 ? -3.542 -9.192 -10.929 1.00 98.12 72 GLN A O 1
ATOM 573 N N . LEU A 1 73 ? -1.853 -7.742 -11.171 1.00 97.81 73 LEU A N 1
ATOM 574 C CA . LEU A 1 73 ? -2.374 -6.757 -10.224 1.00 97.81 73 LEU A CA 1
ATOM 575 C C . LEU A 1 73 ? -3.772 -6.259 -10.619 1.00 97.81 73 LEU A C 1
ATOM 577 O O . LEU A 1 73 ? -4.614 -6.051 -9.746 1.00 97.81 73 LEU A O 1
ATOM 581 N N . LYS A 1 74 ? -4.041 -6.106 -11.920 1.00 97.12 74 LYS A N 1
ATOM 582 C CA . LYS A 1 74 ? -5.353 -5.709 -12.452 1.00 97.12 74 LYS A CA 1
ATOM 583 C C . LYS A 1 74 ? -6.458 -6.729 -12.158 1.00 97.12 74 LYS A C 1
ATOM 585 O O . LYS A 1 74 ? -7.616 -6.341 -12.084 1.00 97.12 74 LYS A O 1
ATOM 590 N N . GLN A 1 75 ? -6.114 -8.004 -11.979 1.00 97.50 75 GLN A N 1
ATOM 591 C CA . GLN A 1 75 ? -7.069 -9.068 -11.645 1.00 97.50 75 GLN A CA 1
ATOM 592 C C . GLN A 1 75 ? -7.370 -9.149 -10.140 1.00 97.50 75 GLN A C 1
ATOM 594 O O . GLN A 1 75 ? -8.242 -9.910 -9.721 1.00 97.50 75 GLN A O 1
ATOM 599 N N . VAL A 1 76 ? -6.657 -8.387 -9.302 1.00 97.44 76 VAL A N 1
ATOM 600 C CA . VAL A 1 76 ? -6.905 -8.358 -7.857 1.00 97.44 76 VAL A CA 1
ATOM 601 C C . VAL A 1 76 ? -8.142 -7.505 -7.573 1.00 97.44 76 VAL A C 1
ATOM 603 O O . VAL A 1 76 ? -8.079 -6.283 -7.464 1.00 97.44 76 VAL A O 1
ATOM 606 N N . GLU A 1 77 ? -9.286 -8.169 -7.445 1.00 97.56 77 GLU A N 1
ATOM 607 C CA . GLU A 1 77 ? -10.582 -7.523 -7.237 1.00 97.56 77 GLU A CA 1
ATOM 608 C C . GLU A 1 77 ? -10.781 -7.011 -5.805 1.00 97.56 77 GLU A C 1
ATOM 610 O O . GLU A 1 77 ? -10.443 -7.684 -4.823 1.00 97.56 77 GLU A O 1
ATOM 615 N N . ARG A 1 78 ? -11.460 -5.863 -5.667 1.00 98.19 78 ARG A N 1
ATOM 616 C CA . ARG A 1 78 ? -11.841 -5.284 -4.363 1.00 98.19 78 ARG A CA 1
ATOM 617 C C . ARG A 1 78 ? -12.559 -6.292 -3.464 1.00 98.19 78 ARG A C 1
ATOM 619 O O . ARG A 1 78 ? -12.290 -6.337 -2.265 1.00 98.19 78 ARG A O 1
ATOM 626 N N . SER A 1 79 ? -13.488 -7.065 -4.025 1.00 98.19 79 SER A N 1
ATOM 627 C CA . SER A 1 79 ? -14.280 -8.061 -3.291 1.00 98.19 79 SER A CA 1
ATOM 628 C C . SER A 1 79 ? -13.407 -9.157 -2.683 1.00 98.19 79 SER A C 1
ATOM 630 O O . SER A 1 79 ? -13.651 -9.569 -1.553 1.00 98.19 79 SER A O 1
ATOM 632 N N . THR A 1 80 ? -12.353 -9.570 -3.390 1.00 98.25 80 THR A N 1
ATOM 633 C CA . THR A 1 80 ? -11.399 -10.577 -2.913 1.00 98.25 80 THR A CA 1
ATOM 634 C C . THR A 1 80 ? -10.599 -10.043 -1.729 1.00 98.25 80 THR A C 1
ATOM 636 O O . THR A 1 80 ? -10.492 -10.711 -0.703 1.00 98.25 80 THR A O 1
ATOM 639 N N . ILE A 1 81 ? -10.101 -8.803 -1.822 1.00 98.12 81 ILE A N 1
ATOM 640 C CA . ILE A 1 81 ? -9.384 -8.156 -0.712 1.00 98.12 81 ILE A CA 1
ATOM 641 C C . ILE A 1 81 ? -10.304 -8.014 0.509 1.00 98.12 81 ILE A C 1
ATOM 643 O O . ILE A 1 81 ? -9.909 -8.338 1.628 1.00 98.12 81 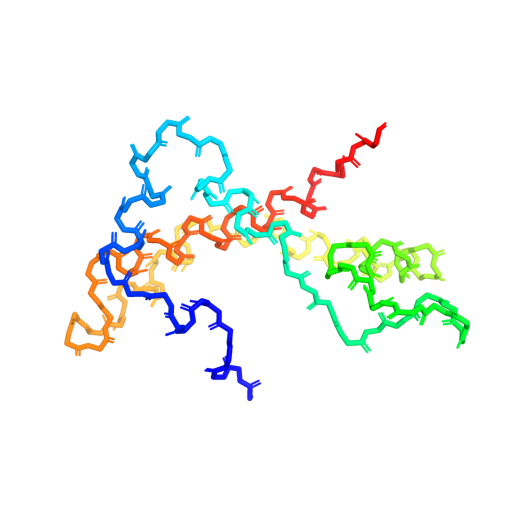ILE A O 1
ATOM 647 N N . GLN A 1 82 ? -11.538 -7.550 0.298 1.00 98.50 82 GLN A N 1
ATOM 648 C CA . GLN A 1 82 ? -12.529 -7.388 1.361 1.00 98.50 82 GLN A CA 1
ATOM 649 C C . GLN A 1 82 ? -12.847 -8.725 2.046 1.00 98.50 82 GLN A C 1
ATOM 651 O O . GLN A 1 82 ? -12.826 -8.779 3.272 1.00 98.50 82 GLN A O 1
ATOM 656 N N . ALA A 1 83 ? -13.055 -9.805 1.284 1.00 98.44 83 ALA A N 1
ATOM 657 C CA . ALA A 1 83 ? -13.325 -11.133 1.834 1.00 98.44 83 ALA A CA 1
ATOM 658 C C . ALA A 1 83 ? -12.189 -11.619 2.753 1.00 98.44 83 ALA A C 1
ATOM 660 O O . ALA A 1 83 ? -12.450 -12.026 3.884 1.00 98.44 83 ALA A O 1
ATOM 661 N N . ILE A 1 84 ? -10.929 -11.473 2.325 1.00 98.19 84 ILE A N 1
ATOM 662 C CA . ILE A 1 84 ? -9.754 -11.830 3.141 1.00 98.19 84 ILE A CA 1
ATOM 663 C C . ILE A 1 84 ? -9.707 -11.004 4.437 1.00 98.19 84 ILE A C 1
ATOM 665 O O . ILE A 1 84 ? -9.429 -11.527 5.516 1.00 98.19 84 ILE A O 1
ATOM 669 N N . LEU A 1 85 ? -9.984 -9.699 4.362 1.00 97.81 85 LEU A N 1
ATOM 670 C CA . LEU A 1 85 ? -10.019 -8.838 5.549 1.00 97.81 85 LEU A CA 1
ATOM 671 C C . LEU A 1 85 ? -11.178 -9.201 6.487 1.00 97.81 85 LEU A C 1
ATOM 673 O O . LEU A 1 85 ? -11.046 -9.100 7.712 1.00 97.81 85 LEU A O 1
ATOM 677 N N . ASP A 1 86 ? -12.309 -9.642 5.944 1.00 97.88 86 ASP A N 1
ATOM 678 C CA . ASP A 1 86 ? -13.480 -10.040 6.720 1.00 97.88 86 ASP A CA 1
ATOM 679 C C . ASP A 1 86 ? -13.246 -11.316 7.530 1.00 97.88 86 ASP A C 1
ATOM 681 O O . ASP A 1 86 ? -13.707 -11.380 8.674 1.00 97.88 86 ASP A O 1
ATOM 685 N N . GLU A 1 87 ? -12.423 -12.239 7.030 1.00 98.31 87 GLU A N 1
ATOM 686 C CA . GLU A 1 87 ? -11.998 -13.443 7.758 1.00 98.31 87 GLU A CA 1
ATOM 687 C C . GLU A 1 87 ? -11.197 -13.133 9.034 1.00 98.31 87 GLU A C 1
ATOM 689 O O . GLU A 1 87 ? -11.206 -13.917 9.988 1.00 98.31 87 GLU A O 1
ATOM 694 N N . VAL A 1 88 ? -10.533 -11.973 9.114 1.00 97.31 88 VAL A N 1
ATOM 695 C CA . VAL A 1 88 ? -9.762 -11.595 10.307 1.00 97.31 88 VAL A CA 1
ATOM 696 C C . VAL A 1 88 ? -10.714 -11.269 11.468 1.00 97.31 88 VAL A C 1
ATOM 698 O O . VAL A 1 88 ? -11.520 -10.344 11.367 1.00 97.31 88 VAL A O 1
ATOM 701 N N . PRO A 1 89 ? -10.637 -11.938 12.632 1.00 97.75 89 PRO A N 1
ATOM 702 C CA . PRO A 1 89 ? -11.559 -11.659 13.732 1.00 97.75 89 PRO A CA 1
ATOM 703 C C . PRO A 1 89 ? -11.460 -10.213 14.241 1.00 97.75 89 PRO A C 1
ATOM 705 O O . PRO A 1 89 ? -10.358 -9.690 14.414 1.00 97.75 89 PRO A O 1
ATOM 708 N N . ASN A 1 90 ? -12.591 -9.603 14.619 1.00 95.94 90 ASN A N 1
ATOM 709 C CA . ASN A 1 90 ? -12.632 -8.212 15.115 1.00 95.94 90 ASN A CA 1
ATOM 710 C C . ASN A 1 90 ? -11.738 -7.954 16.345 1.00 95.94 90 ASN A C 1
ATOM 712 O O . ASN A 1 90 ? -11.287 -6.835 16.563 1.00 95.94 90 ASN A O 1
ATOM 716 N N . LYS A 1 91 ? -11.447 -8.999 17.136 1.00 95.81 91 LYS A N 1
ATOM 717 C CA . LYS A 1 91 ? -10.505 -8.948 18.271 1.00 95.81 91 LYS A CA 1
ATOM 718 C C . LYS A 1 91 ? -9.030 -8.817 17.860 1.00 95.81 91 LYS A C 1
ATOM 720 O O . LYS A 1 91 ? -8.188 -8.542 18.706 1.00 95.81 91 LYS A O 1
ATOM 725 N N . ARG A 1 92 ? -8.701 -9.097 16.594 1.00 94.75 92 ARG A N 1
ATOM 726 C CA . ARG A 1 92 ? -7.354 -8.978 16.010 1.00 94.75 92 ARG A CA 1
ATOM 727 C C . ARG A 1 92 ? -7.235 -7.745 15.121 1.00 94.75 92 ARG A C 1
ATOM 729 O O . ARG A 1 92 ? -6.186 -7.114 15.114 1.00 94.75 92 ARG A O 1
ATOM 736 N N . MET A 1 93 ? -8.300 -7.408 14.399 1.00 96.31 93 MET A N 1
ATOM 737 C CA . MET A 1 93 ? -8.352 -6.261 13.501 1.00 96.31 93 MET A CA 1
ATOM 738 C C . MET A 1 93 ? -9.732 -5.622 13.598 1.00 96.31 93 MET A C 1
ATOM 740 O O . MET A 1 93 ? -10.731 -6.243 13.240 1.00 96.31 93 MET A O 1
ATOM 744 N N . SER A 1 94 ? -9.797 -4.398 14.115 1.00 97.25 94 SER A N 1
ATOM 745 C CA . SER A 1 94 ? -11.059 -3.677 14.259 1.00 97.25 94 SER A CA 1
ATOM 746 C C . SER A 1 94 ? -11.697 -3.388 12.896 1.00 97.25 94 SER A C 1
ATOM 748 O O . SER A 1 94 ? -11.032 -3.403 11.859 1.00 97.25 94 SER A O 1
ATOM 750 N N . LYS A 1 95 ? -12.994 -3.063 12.889 1.00 97.56 95 LYS A N 1
ATOM 751 C CA . LYS A 1 95 ? -13.708 -2.696 11.654 1.00 97.56 95 LYS A CA 1
ATOM 752 C C . LYS A 1 95 ? -13.036 -1.528 10.923 1.00 97.56 95 LYS A C 1
ATOM 754 O O . LYS A 1 95 ? -12.850 -1.597 9.715 1.00 97.56 95 LYS A O 1
ATOM 759 N N . ILE A 1 96 ? -12.610 -0.501 11.665 1.00 98.00 96 ILE A N 1
ATOM 760 C CA . ILE A 1 96 ? -11.932 0.660 11.078 1.00 98.00 96 ILE A CA 1
ATOM 761 C C . ILE A 1 96 ? -10.541 0.304 10.548 1.00 98.00 96 ILE A C 1
ATOM 763 O O . ILE A 1 96 ? -10.117 0.844 9.531 1.00 98.00 96 ILE A O 1
ATOM 767 N N . ALA A 1 97 ? -9.839 -0.633 11.196 1.00 97.81 97 ALA A N 1
ATOM 768 C CA . ALA A 1 97 ? -8.583 -1.150 10.677 1.00 97.81 97 ALA A CA 1
ATOM 769 C C . ALA A 1 97 ? -8.790 -1.868 9.342 1.00 97.81 97 ALA A C 1
ATOM 771 O O . ALA A 1 97 ? -8.058 -1.581 8.400 1.00 97.81 97 ALA A O 1
ATOM 772 N N . LYS A 1 98 ? -9.803 -2.739 9.233 1.00 98.19 98 LYS A N 1
ATOM 773 C CA . LYS A 1 98 ? -10.139 -3.435 7.978 1.00 98.19 98 LYS A CA 1
ATOM 774 C C . LYS A 1 98 ? -10.458 -2.455 6.855 1.00 98.19 98 LYS A C 1
ATOM 776 O O . LYS A 1 98 ? -9.878 -2.554 5.780 1.00 98.19 98 LYS A O 1
ATOM 781 N N . GLU A 1 99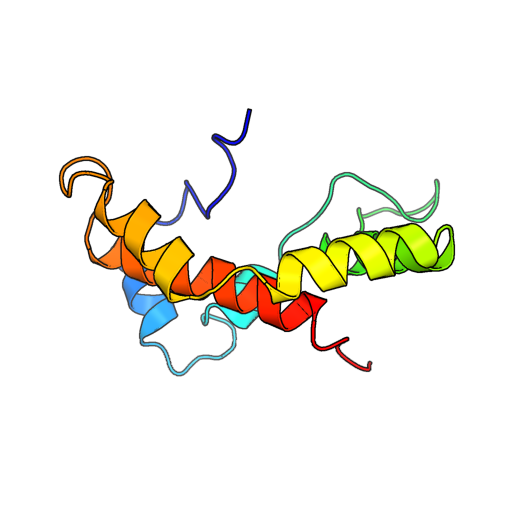 ? -11.325 -1.483 7.123 1.00 98.31 99 GLU A N 1
ATOM 782 C CA . GLU A 1 99 ? -11.707 -0.469 6.140 1.00 98.31 99 GLU A CA 1
ATOM 783 C C . GLU A 1 99 ? -10.502 0.356 5.677 1.00 98.31 99 GLU A C 1
ATOM 785 O O . GLU A 1 99 ? -10.272 0.503 4.478 1.00 98.31 99 GLU A O 1
ATOM 790 N N . PHE A 1 100 ? -9.676 0.823 6.616 1.00 98.44 100 PHE A N 1
ATOM 791 C CA . PHE A 1 100 ? -8.450 1.544 6.292 1.00 98.44 100 PHE A CA 1
ATOM 792 C C . PHE A 1 100 ? -7.487 0.697 5.455 1.00 98.44 100 PHE A C 1
ATOM 794 O O . PHE A 1 100 ? -6.948 1.182 4.463 1.00 98.44 100 PHE A O 1
ATOM 801 N N . THR A 1 101 ? -7.265 -0.565 5.831 1.00 98.12 101 THR A N 1
ATOM 802 C CA . THR A 1 101 ? -6.368 -1.468 5.101 1.00 98.12 101 THR A CA 1
ATOM 803 C C . THR A 1 101 ? -6.878 -1.752 3.694 1.00 98.12 101 THR A C 1
ATOM 805 O O . THR A 1 101 ? -6.074 -1.734 2.766 1.00 98.12 101 THR A O 1
ATOM 808 N N . LEU A 1 102 ? -8.188 -1.947 3.510 1.00 98.56 102 LEU A N 1
ATOM 809 C CA . LEU A 1 102 ? -8.771 -2.095 2.179 1.00 98.56 102 LEU A CA 1
ATOM 810 C C . LEU A 1 102 ? -8.484 -0.861 1.320 1.00 98.56 102 LEU A C 1
ATOM 812 O O . LEU A 1 102 ? -7.962 -0.993 0.218 1.00 98.56 102 LEU A O 1
ATOM 816 N N . GLN A 1 103 ? -8.787 0.333 1.831 1.00 98.44 103 GLN A N 1
ATOM 817 C CA . GLN A 1 103 ? -8.581 1.574 1.082 1.00 98.44 103 GLN A CA 1
ATOM 818 C C . GLN A 1 103 ? -7.097 1.819 0.781 1.00 98.44 103 GLN A C 1
ATOM 820 O O . GLN A 1 103 ? -6.759 2.219 -0.325 1.00 98.44 103 GLN A O 1
ATOM 825 N N . LEU A 1 104 ? -6.195 1.506 1.717 1.00 98.00 104 LEU A N 1
ATOM 826 C CA . LEU A 1 104 ? -4.750 1.600 1.497 1.00 98.00 104 LEU A CA 1
ATOM 827 C C . LEU A 1 104 ? -4.259 0.649 0.393 1.00 98.00 104 LEU A C 1
ATOM 829 O O . LEU A 1 104 ? -3.383 1.016 -0.388 1.00 98.00 104 LEU A O 1
ATOM 833 N N . LEU A 1 105 ? -4.780 -0.578 0.333 1.00 97.81 105 LEU A N 1
ATOM 834 C CA . LEU A 1 105 ? -4.410 -1.542 -0.706 1.00 97.81 105 LEU A CA 1
ATOM 835 C C . LEU A 1 105 ? -4.928 -1.112 -2.080 1.00 97.81 105 LEU A C 1
ATOM 837 O O . LEU A 1 105 ? -4.171 -1.148 -3.047 1.00 97.81 105 LEU A O 1
ATOM 841 N N . LEU A 1 106 ? -6.179 -0.652 -2.150 1.00 97.94 106 LEU A N 1
ATOM 842 C CA . LEU A 1 106 ? -6.773 -0.143 -3.386 1.00 97.94 106 LEU A CA 1
ATOM 843 C C . LEU A 1 106 ? -6.059 1.114 -3.888 1.00 97.94 106 LEU A C 1
ATOM 845 O O . LEU A 1 106 ? -5.813 1.229 -5.081 1.00 97.94 106 LEU A O 1
ATOM 849 N N . GLU A 1 107 ? -5.671 2.018 -2.990 1.00 97.44 107 GLU A N 1
ATOM 850 C CA . GLU A 1 107 ? -4.884 3.202 -3.338 1.00 97.44 107 GLU A CA 1
ATOM 851 C C . GLU A 1 107 ? -3.537 2.813 -3.962 1.00 97.44 107 GLU A C 1
ATOM 853 O O . GLU A 1 107 ? -3.183 3.284 -5.038 1.00 97.44 107 GLU A O 1
ATOM 858 N N . ASN A 1 108 ? -2.791 1.897 -3.333 1.00 96.56 108 ASN A N 1
ATOM 859 C CA . ASN A 1 108 ? -1.515 1.436 -3.888 1.00 96.56 108 ASN A CA 1
ATOM 860 C C . ASN A 1 108 ? -1.686 0.708 -5.230 1.00 96.56 108 ASN A C 1
ATOM 862 O O . ASN A 1 108 ? -0.861 0.883 -6.124 1.00 96.56 108 ASN A O 1
ATOM 866 N N . GLN A 1 109 ? -2.757 -0.076 -5.387 1.00 97.06 109 GLN A N 1
ATOM 867 C CA . GLN A 1 109 ? -3.099 -0.707 -6.661 1.00 97.06 109 GLN A CA 1
ATOM 868 C C . GLN A 1 109 ? -3.359 0.349 -7.743 1.00 97.06 109 GLN A C 1
ATOM 870 O O . GLN A 1 109 ? -2.773 0.278 -8.821 1.00 97.06 109 GLN A O 1
ATOM 875 N N . GLN A 1 110 ? -4.204 1.341 -7.452 1.00 96.19 110 GLN A N 1
ATOM 876 C CA . GLN A 1 110 ? -4.541 2.424 -8.377 1.00 96.19 110 GLN A CA 1
ATOM 877 C C . GLN A 1 110 ? -3.300 3.206 -8.807 1.00 96.19 110 GLN A C 1
ATOM 879 O O . GLN A 1 110 ? -3.106 3.402 -10.001 1.00 96.19 110 GLN A O 1
ATOM 884 N N . ARG A 1 111 ? -2.418 3.567 -7.869 1.00 95.00 111 ARG A N 1
ATOM 885 C CA . ARG A 1 111 ? -1.172 4.298 -8.161 1.00 95.00 111 ARG A CA 1
ATOM 886 C C . ARG A 1 111 ? -0.220 3.546 -9.094 1.00 95.00 111 ARG A C 1
ATOM 888 O O . ARG A 1 111 ? 0.524 4.172 -9.842 1.00 95.00 111 ARG A O 1
ATOM 895 N N . LEU A 1 112 ? -0.205 2.213 -9.044 1.00 95.75 112 LEU A N 1
ATOM 896 C CA . LEU A 1 112 ? 0.612 1.396 -9.949 1.00 95.75 112 LEU A CA 1
ATOM 897 C C . LEU A 1 112 ? -0.052 1.197 -11.319 1.00 95.75 112 LEU A C 1
ATOM 899 O O . LEU A 1 112 ? 0.639 1.194 -12.332 1.00 95.75 112 LEU A O 1
ATOM 903 N N . LEU A 1 113 ? -1.378 1.034 -11.367 1.00 95.50 113 LEU A N 1
ATOM 904 C CA . LEU A 1 113 ? -2.110 0.799 -12.619 1.00 95.50 113 LEU A CA 1
ATOM 905 C C . LEU A 1 113 ? -2.341 2.081 -13.429 1.00 95.50 113 LEU A C 1
ATOM 907 O O . LEU A 1 113 ? -2.309 2.053 -14.659 1.00 95.50 113 LEU A O 1
ATOM 911 N N . HIS A 1 114 ? -2.561 3.206 -12.757 1.00 86.62 114 HIS A N 1
ATOM 912 C CA . HIS A 1 114 ? -2.604 4.527 -13.359 1.00 86.62 114 HIS A CA 1
ATOM 913 C C . HIS A 1 114 ? -1.247 5.163 -13.126 1.00 86.62 114 HIS A C 1
ATOM 915 O O . HIS A 1 114 ? -1.011 5.765 -12.084 1.00 86.62 114 HIS A O 1
ATOM 921 N N . LYS A 1 115 ? -0.337 4.967 -14.083 1.00 66.75 115 LYS A N 1
ATOM 922 C CA . LYS A 1 115 ? 0.958 5.648 -14.116 1.00 66.75 115 LYS A CA 1
ATOM 923 C C . LYS A 1 115 ? 0.711 7.139 -13.857 1.00 66.75 115 LYS A C 1
ATOM 925 O O . LYS A 1 115 ? 0.150 7.805 -14.726 1.00 66.75 115 LYS A O 1
ATOM 930 N N . GLU A 1 116 ? 1.044 7.632 -12.662 1.00 52.50 116 GLU A N 1
ATOM 931 C CA . GLU A 1 116 ? 1.007 9.067 -12.377 1.00 52.50 116 GLU A CA 1
ATOM 932 C C . GLU A 1 116 ? 1.966 9.710 -13.385 1.00 52.50 116 GLU A C 1
ATOM 934 O O . GLU A 1 116 ? 3.164 9.429 -13.391 1.00 52.50 116 GLU A O 1
ATOM 939 N N . GLN A 1 117 ? 1.401 10.440 -14.345 1.00 38.56 117 GLN A N 1
ATOM 940 C CA . GLN A 1 117 ? 2.169 11.303 -15.228 1.00 38.56 117 GLN A CA 1
ATOM 941 C C . GLN A 1 117 ? 2.643 12.466 -14.355 1.00 38.56 117 GLN A C 1
ATOM 943 O O . GLN A 1 117 ? 1.804 13.144 -13.759 1.00 38.56 117 GLN A O 1
ATOM 948 N N . GLU A 1 118 ? 3.962 12.622 -14.230 1.00 37.81 118 GLU A N 1
ATOM 949 C CA . GLU A 1 118 ? 4.583 13.839 -13.690 1.00 37.81 118 GLU A CA 1
ATOM 950 C C . GLU A 1 118 ? 4.131 15.087 -14.462 1.00 37.81 118 GLU A C 1
ATOM 952 O O . GLU A 1 118 ? 4.009 15.006 -15.710 1.00 37.81 118 GLU A O 1
#

Radius of gyration: 15.85 Å; chains: 1; bounding box: 40×31×38 Å

Foldseek 3Di:
DQCPPLPNVDDLVLLVCQPPPPPPCSHLLVVLQPAFDPDCPDPPDPGGDHPLVVLVVVCVVPVVVLVVVLVVLVPPDLVNLLVVLVPDDCVRANPSSSVSSSVNSVSVSCCSNPPPDD

pLDDT: mean 93.89, std 9.86, range [37.81, 98.56]

Secondary structure (DSSP, 8-state):
--TT-TTTT--HHHHHHHHH---TTTSHHHHHHT-B-S--SSTT-SSPPBHHHHHHHHHHH-HHHHHHHHHHHHT--HHHHHHHHHHS-TTTS-HHHHHHHHHHHHHHHHHHHTT---

Organism: NCBI:txid652676